Protein AF-J7FSJ1-F1 (afdb_monomer_lite)

Sequence (56 aa):
SNVYFYDLTRPKHTCVNKLQGHGYPVIGIAWNHGENLLASSDFGGTVIVWKRAKTS

Organism: Olea europaea (NCBI:txid4146)

Foldseek 3Di:
DWDWAADVVCVVCGTPDIHDDDPADWDDWDADPVNQWIWIAGPVGDIDIDGDDDDD

pLDDT: mean 94.95, std 6.27, range [60.53, 98.62]

Secondary structure (DSSP, 8-state):
-EEEEE-TT-TTS-EEEEEE--SS-EEEEEE-TTSSEEEEEETTS-EEEEEPPPP-

InterPro domains:
  IPR001680 WD40 repeat [PF00400] (14-50)
  IPR001680 WD40 repeat [PS50082] (19-56)
  IPR001680 WD40 repeat [SM00320] (12-51)
  IPR015943 WD40/YVTN repeat-like-containing domain superfamily [G3DSA:2.130.10.10] (1-56)
  IPR036322 WD40-repeat-containing domain superfamily [SSF50978] (3-51)
  IPR051350 WD repeat-containing signal transduction regulator [PTHR22838] (1-53)

Radius of gyration: 12.45 Å; chains: 1; bounding box: 33×17×32 Å

Structure (mmCIF, N/CA/C/O backbone):
data_AF-J7FSJ1-F1
#
_entry.id   AF-J7FSJ1-F1
#
loop_
_atom_site.group_PDB
_atom_site.id
_atom_site.type_symbol
_atom_site.label_atom_id
_atom_site.label_alt_id
_atom_site.label_comp_id
_atom_site.label_asym_id
_atom_site.label_entity_id
_atom_site.label_seq_id
_atom_site.pdbx_PDB_ins_code
_atom_site.Cartn_x
_atom_site.Cartn_y
_atom_site.Cartn_z
_atom_site.occupancy
_atom_site.B_iso_or_equiv
_atom_site.auth_seq_id
_atom_site.auth_comp_id
_atom_site.auth_asym_id
_atom_site.auth_atom_id
_atom_site.pdbx_PDB_model_num
ATOM 1 N N . SER A 1 1 ? 8.171 -3.641 1.740 1.00 89.06 1 SER A N 1
ATOM 2 C CA . SER A 1 1 ? 7.644 -2.376 2.302 1.00 89.06 1 SER A CA 1
ATOM 3 C C . SER A 1 1 ? 6.124 -2.454 2.389 1.00 89.06 1 SER A C 1
ATOM 5 O O . SER A 1 1 ? 5.546 -3.195 1.604 1.00 89.06 1 SER A O 1
ATOM 7 N N . ASN A 1 2 ? 5.473 -1.784 3.348 1.00 94.62 2 ASN A N 1
ATOM 8 C CA . ASN A 1 2 ? 4.032 -1.956 3.619 1.00 94.62 2 ASN A CA 1
ATOM 9 C C . ASN A 1 2 ? 3.258 -0.645 3.432 1.00 94.62 2 ASN A C 1
ATOM 11 O O . ASN A 1 2 ? 3.816 0.429 3.646 1.00 94.62 2 ASN A O 1
ATOM 15 N N . VAL A 1 3 ? 1.963 -0.754 3.126 1.00 97.00 3 VAL A N 1
ATOM 16 C CA . VAL A 1 3 ? 1.006 0.365 3.171 1.00 97.00 3 VAL A CA 1
ATOM 17 C C . VAL A 1 3 ? 0.128 0.201 4.410 1.00 97.00 3 VAL A C 1
ATOM 19 O O . VAL A 1 3 ? -0.423 -0.876 4.636 1.00 97.00 3 VAL A O 1
ATOM 22 N N . TYR A 1 4 ? 0.001 1.250 5.218 1.00 96.81 4 TYR A N 1
ATOM 23 C CA . TYR A 1 4 ? -0.781 1.229 6.455 1.00 96.81 4 TYR A CA 1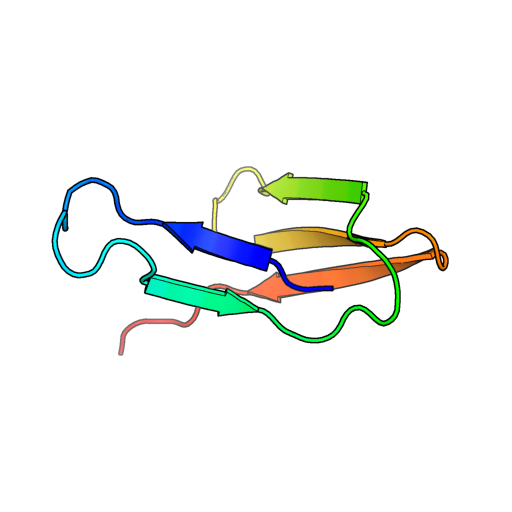
ATOM 24 C C . TYR A 1 4 ? -2.006 2.128 6.341 1.00 96.81 4 TYR A C 1
ATOM 26 O O . TYR A 1 4 ? -1.940 3.210 5.761 1.00 96.81 4 TYR A O 1
ATOM 34 N N . PHE A 1 5 ? -3.104 1.686 6.943 1.00 95.06 5 PHE A N 1
ATOM 35 C CA . PHE A 1 5 ? -4.308 2.486 7.111 1.00 95.06 5 PHE A CA 1
ATOM 36 C C . PHE A 1 5 ? -4.453 2.875 8.567 1.00 95.06 5 PHE A C 1
ATOM 38 O O . PHE A 1 5 ? -4.415 2.006 9.443 1.00 95.06 5 PHE A O 1
ATOM 45 N N . TYR A 1 6 ? -4.678 4.165 8.801 1.00 96.19 6 TYR A N 1
ATOM 46 C CA . TYR A 1 6 ? -4.913 4.702 10.129 1.00 96.19 6 TYR A CA 1
ATOM 47 C C . TYR A 1 6 ? -6.303 5.336 10.234 1.00 96.19 6 TYR A C 1
ATOM 49 O O . TYR A 1 6 ? -6.663 6.183 9.423 1.00 96.19 6 TYR A O 1
ATOM 57 N N . ASP A 1 7 ? -7.063 4.940 11.251 1.00 95.88 7 ASP A N 1
ATOM 58 C CA . ASP A 1 7 ? -8.290 5.587 11.703 1.00 95.88 7 ASP A CA 1
ATOM 59 C C . ASP A 1 7 ? -7.972 6.450 12.930 1.00 95.88 7 ASP A C 1
ATOM 61 O O . ASP A 1 7 ? -7.809 5.962 14.052 1.00 95.88 7 ASP A O 1
ATOM 65 N N . LEU A 1 8 ? -7.870 7.759 12.710 1.00 95.19 8 LEU A N 1
ATOM 66 C CA . LEU A 1 8 ? -7.537 8.722 13.761 1.00 95.19 8 LEU A CA 1
ATOM 67 C C . LEU A 1 8 ? -8.696 8.964 14.742 1.00 95.19 8 LEU A C 1
ATOM 69 O O . LEU A 1 8 ? -8.477 9.546 15.802 1.00 95.19 8 LEU A O 1
ATOM 73 N N . THR A 1 9 ? -9.905 8.473 14.444 1.00 96.75 9 THR A N 1
ATOM 74 C CA . THR A 1 9 ? -11.043 8.517 15.380 1.00 96.75 9 THR A CA 1
ATOM 75 C C . THR A 1 9 ? -10.943 7.441 16.471 1.00 96.75 9 THR A C 1
ATOM 77 O O . THR A 1 9 ? -11.670 7.495 17.464 1.00 96.75 9 THR A O 1
ATOM 80 N N . ARG A 1 10 ? -10.006 6.486 16.333 1.00 94.75 10 ARG A N 1
ATOM 81 C CA . ARG A 1 10 ? -9.757 5.378 17.273 1.00 94.75 10 ARG A CA 1
ATOM 82 C C . ARG A 1 10 ? -8.377 5.504 17.935 1.00 94.75 10 ARG A C 1
ATOM 84 O O . ARG A 1 10 ? -7.491 4.701 17.652 1.00 94.75 10 ARG A O 1
ATOM 91 N N . PRO A 1 11 ? -8.163 6.445 18.871 1.00 90.75 11 PRO A N 1
ATOM 92 C CA . PRO A 1 11 ? -6.828 6.798 19.372 1.00 90.75 11 PRO A CA 1
ATOM 93 C C . PRO A 1 11 ? -6.046 5.651 20.039 1.00 90.75 11 PRO A C 1
ATOM 95 O O . PRO A 1 11 ? -4.821 5.691 20.066 1.00 90.75 11 PRO A O 1
ATOM 98 N N . LYS A 1 12 ? -6.716 4.607 20.549 1.00 93.81 12 LYS A N 1
ATOM 99 C CA . LYS A 1 12 ? -6.052 3.410 21.109 1.00 93.81 12 LYS A CA 1
ATOM 100 C C . LYS A 1 12 ? -5.693 2.345 20.061 1.00 93.81 12 LYS A C 1
ATOM 102 O O . LYS A 1 12 ? -4.836 1.509 20.318 1.00 93.81 12 LYS A O 1
ATOM 107 N N . HIS A 1 13 ? -6.346 2.368 18.900 1.00 92.56 13 HIS A N 1
ATOM 108 C CA . HIS A 1 13 ? -6.225 1.363 17.838 1.00 92.56 13 HIS A CA 1
ATOM 109 C C . HIS A 1 13 ? -6.256 2.043 16.470 1.00 92.56 13 HIS A C 1
ATOM 111 O O . HIS A 1 13 ? -7.107 1.749 15.632 1.00 92.56 13 HIS A O 1
ATOM 117 N N . THR A 1 14 ? -5.349 2.998 16.270 1.00 96.56 14 THR A N 1
ATOM 118 C CA . THR A 1 14 ? -5.358 3.824 15.065 1.00 96.56 14 THR A CA 1
ATOM 119 C C . THR A 1 14 ? -4.995 3.0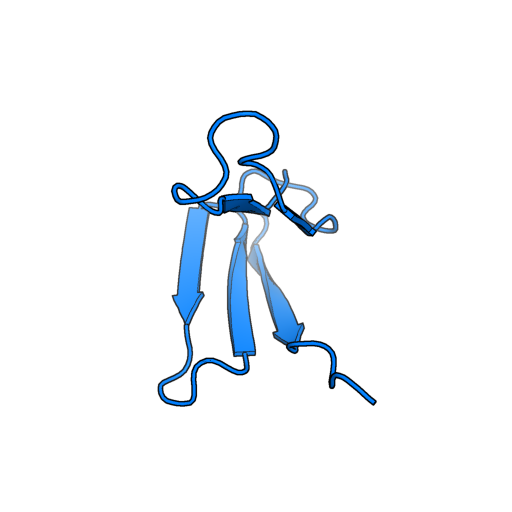14 13.833 1.00 96.56 14 THR A C 1
ATOM 121 O O . THR A 1 14 ? -5.603 3.215 12.799 1.00 96.56 14 THR A O 1
ATOM 124 N N . CYS A 1 15 ? -4.050 2.073 13.905 1.00 96.06 15 CYS A N 1
ATOM 125 C CA . CYS A 1 15 ? -3.729 1.209 12.767 1.00 96.06 15 CYS A CA 1
ATOM 126 C C . CYS A 1 15 ? -4.853 0.187 12.544 1.00 96.06 15 CYS A C 1
ATOM 128 O O . CYS A 1 15 ? -5.012 -0.741 13.336 1.00 96.06 15 CYS A O 1
ATOM 130 N N . VAL A 1 16 ? -5.617 0.351 11.465 1.00 94.81 16 VAL A N 1
ATOM 131 C CA . VAL A 1 16 ? -6.781 -0.495 11.147 1.00 94.81 16 VAL A CA 1
ATOM 132 C C . VAL A 1 16 ? -6.515 -1.480 10.015 1.00 94.81 16 VAL A C 1
ATOM 134 O O . VAL A 1 16 ? -7.287 -2.418 9.831 1.00 94.81 16 VAL A O 1
ATOM 137 N N . ASN A 1 17 ? -5.437 -1.291 9.247 1.00 94.94 17 ASN A N 1
ATOM 138 C CA . ASN A 1 17 ? -5.036 -2.248 8.221 1.00 94.94 17 ASN A CA 1
ATOM 139 C C . ASN A 1 17 ? -3.551 -2.122 7.855 1.00 94.94 17 ASN A C 1
ATOM 141 O O . ASN A 1 17 ? -2.942 -1.057 7.987 1.00 94.94 17 ASN A O 1
ATOM 145 N N . LYS A 1 18 ? -2.994 -3.214 7.333 1.00 96.00 18 LYS A N 1
ATOM 146 C CA . LYS A 1 18 ? -1.633 -3.318 6.816 1.00 96.00 18 LYS A CA 1
ATOM 147 C C . LYS A 1 18 ? -1.649 -4.155 5.541 1.00 96.00 18 LYS A 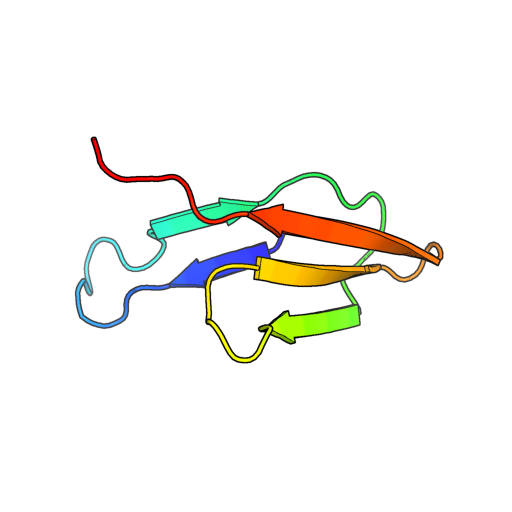C 1
ATOM 149 O O . LYS A 1 18 ? -1.867 -5.362 5.588 1.00 96.00 18 LYS A O 1
ATOM 154 N N . LEU A 1 19 ? -1.361 -3.519 4.413 1.00 97.31 19 LEU A N 1
ATOM 155 C CA . LEU A 1 19 ? -1.242 -4.182 3.120 1.00 97.31 19 LEU A CA 1
ATOM 156 C C . LEU A 1 19 ? 0.221 -4.561 2.877 1.00 97.31 19 LEU A C 1
ATOM 158 O O . LEU A 1 19 ? 1.124 -3.724 2.997 1.00 97.31 19 LEU A O 1
ATOM 162 N N . GLN A 1 20 ? 0.451 -5.837 2.570 1.00 97.62 20 GLN A N 1
ATOM 163 C CA . GLN A 1 20 ? 1.778 -6.429 2.395 1.00 97.62 20 GLN A CA 1
ATOM 164 C C . GLN A 1 20 ? 1.890 -7.042 0.999 1.00 97.62 20 GLN A C 1
ATOM 166 O O . GLN A 1 20 ? 0.965 -7.707 0.544 1.00 97.62 20 GLN A O 1
ATOM 171 N N . GLY A 1 21 ? 3.025 -6.830 0.331 1.00 96.94 21 GLY A N 1
ATOM 172 C CA . GLY A 1 21 ? 3.277 -7.399 -0.997 1.00 96.94 21 GLY A CA 1
ATOM 173 C C . GLY A 1 21 ? 4.465 -6.778 -1.730 1.00 96.94 21 GLY A C 1
ATOM 174 O O . GLY A 1 21 ? 5.149 -7.472 -2.470 1.00 96.94 21 GLY A O 1
ATOM 175 N N . HIS A 1 22 ? 4.769 -5.500 -1.486 1.00 98.38 22 HIS A N 1
ATOM 176 C CA . HIS A 1 22 ? 5.896 -4.829 -2.139 1.00 98.38 22 HIS A CA 1
ATOM 177 C C . HIS A 1 22 ? 7.255 -5.327 -1.636 1.00 98.38 22 HIS A C 1
ATOM 179 O O . HIS A 1 22 ? 7.531 -5.298 -0.428 1.00 98.38 22 HIS A O 1
ATOM 185 N N . GLY A 1 23 ? 8.123 -5.707 -2.577 1.00 98.25 23 GLY A N 1
ATOM 186 C CA . GLY A 1 23 ? 9.499 -6.142 -2.310 1.00 98.25 23 GLY A CA 1
ATOM 187 C C . GLY A 1 23 ? 10.455 -4.985 -2.008 1.00 98.25 23 GLY A C 1
ATOM 188 O O . GLY A 1 23 ? 11.416 -5.158 -1.264 1.00 98.25 23 GLY A O 1
ATOM 189 N N . TYR A 1 24 ? 10.145 -3.785 -2.501 1.00 98.31 24 TYR A N 1
ATOM 190 C CA . TYR A 1 24 ? 10.964 -2.577 -2.352 1.00 98.31 24 TYR A CA 1
ATOM 191 C C . TYR A 1 24 ? 10.208 -1.477 -1.589 1.00 98.31 24 TYR A C 1
ATOM 193 O O . TYR A 1 24 ? 9.023 -1.654 -1.290 1.00 98.31 24 TYR A O 1
ATOM 201 N N . PRO A 1 25 ? 10.855 -0.359 -1.198 1.00 98.00 25 PRO A N 1
ATOM 202 C CA . PRO A 1 25 ? 10.166 0.799 -0.628 1.00 98.00 25 PRO A CA 1
ATOM 203 C C . PRO A 1 25 ? 9.010 1.272 -1.514 1.00 98.00 25 PRO A C 1
ATOM 205 O O . PRO A 1 25 ? 9.196 1.451 -2.715 1.00 98.00 25 PRO A O 1
ATOM 208 N N . VAL A 1 26 ? 7.830 1.469 -0.917 1.00 98.31 26 VAL A N 1
ATOM 209 C CA . VAL A 1 26 ? 6.686 2.092 -1.593 1.00 98.31 26 VAL A CA 1
ATOM 210 C C . VAL A 1 26 ? 7.017 3.564 -1.819 1.00 98.31 26 VAL A C 1
ATOM 212 O O . VAL A 1 26 ? 7.426 4.249 -0.882 1.00 98.31 26 VAL A O 1
ATOM 215 N N . ILE A 1 27 ? 6.848 4.031 -3.052 1.00 98.25 27 ILE A N 1
ATOM 216 C CA . ILE A 1 27 ? 7.204 5.387 -3.494 1.00 98.25 27 ILE A CA 1
ATOM 217 C C . ILE A 1 27 ? 6.000 6.187 -4.003 1.00 98.25 27 ILE A C 1
ATOM 219 O O . ILE A 1 27 ? 6.108 7.395 -4.185 1.00 98.25 27 ILE A O 1
ATOM 223 N N . GLY A 1 28 ? 4.852 5.540 -4.220 1.00 98.00 28 GLY A N 1
ATOM 224 C CA . GLY A 1 28 ? 3.640 6.195 -4.702 1.00 98.00 28 GLY A CA 1
ATOM 225 C C . GLY A 1 28 ? 2.375 5.533 -4.174 1.00 98.00 28 GLY A C 1
ATOM 226 O O . GLY A 1 28 ? 2.334 4.316 -3.982 1.00 98.00 28 GLY A O 1
ATOM 227 N N . ILE A 1 29 ? 1.348 6.352 -3.936 1.00 98.00 29 ILE A N 1
ATOM 228 C CA . ILE A 1 29 ? 0.013 5.941 -3.487 1.00 98.00 29 ILE A CA 1
ATOM 229 C C . ILE A 1 29 ? -1.030 6.808 -4.200 1.00 98.00 29 ILE A C 1
ATOM 231 O O . ILE A 1 29 ? -0.887 8.030 -4.232 1.00 98.00 29 ILE A O 1
ATOM 235 N N . ALA A 1 30 ? -2.085 6.192 -4.739 1.00 98.19 30 ALA A N 1
ATOM 236 C CA . ALA A 1 30 ? -3.213 6.906 -5.338 1.00 98.19 30 ALA A CA 1
ATOM 237 C C . ALA A 1 30 ? -4.540 6.159 -5.142 1.00 98.19 30 ALA A C 1
ATOM 239 O O . ALA A 1 30 ? -4.639 4.960 -5.408 1.00 98.19 30 ALA A O 1
ATOM 240 N N . TRP A 1 31 ? -5.575 6.883 -4.720 1.00 97.44 31 TRP A N 1
ATOM 241 C CA . TRP A 1 31 ? -6.952 6.393 -4.718 1.00 97.44 31 TRP A CA 1
ATOM 242 C C . TRP A 1 31 ? -7.593 6.592 -6.085 1.00 97.44 31 TRP A C 1
ATOM 244 O O . TRP A 1 31 ? -7.336 7.591 -6.760 1.00 97.44 31 TRP A O 1
ATOM 254 N N . ASN A 1 32 ? -8.463 5.668 -6.488 1.00 96.94 32 ASN A N 1
ATOM 255 C CA . ASN A 1 32 ? -9.381 5.955 -7.582 1.00 96.94 32 ASN A CA 1
ATOM 256 C C . ASN A 1 32 ? -10.520 6.876 -7.104 1.00 96.94 32 ASN A C 1
ATOM 258 O O . ASN A 1 32 ? -10.811 6.956 -5.915 1.00 96.94 32 ASN A O 1
ATOM 262 N N . HIS A 1 33 ? -11.214 7.524 -8.043 1.00 96.56 33 HIS A N 1
ATOM 263 C CA . HIS A 1 33 ? -12.302 8.461 -7.727 1.00 96.56 33 HIS A CA 1
ATOM 264 C C . HIS A 1 33 ? -13.446 7.839 -6.903 1.00 96.56 33 HIS A C 1
ATOM 266 O O . HIS A 1 33 ? -14.062 8.518 -6.097 1.00 96.56 33 HIS A O 1
ATOM 272 N N . GLY A 1 34 ? -13.726 6.545 -7.096 1.00 94.69 34 GLY A N 1
ATOM 273 C CA . GLY A 1 34 ? -14.772 5.824 -6.361 1.00 94.69 34 GLY A CA 1
ATOM 274 C C . GLY A 1 34 ? -14.352 5.292 -4.986 1.00 94.69 34 GLY A C 1
ATOM 275 O O . GLY A 1 34 ? -15.136 4.573 -4.371 1.00 94.69 34 GLY A O 1
ATOM 276 N N . GLU A 1 35 ? -13.122 5.569 -4.537 1.00 91.50 35 GLU A N 1
ATOM 277 C CA . GLU A 1 35 ? -12.571 5.171 -3.227 1.00 91.50 35 GLU A CA 1
ATOM 278 C C . GLU A 1 35 ? -12.680 3.667 -2.903 1.00 91.50 35 GLU A C 1
ATOM 280 O O . GLU A 1 35 ? -12.710 3.230 -1.747 1.00 91.50 35 GLU A O 1
ATOM 285 N N . ASN A 1 36 ? -12.749 2.835 -3.938 1.00 93.44 36 ASN A N 1
ATOM 286 C CA . ASN A 1 36 ? -12.882 1.386 -3.824 1.00 93.44 36 ASN A CA 1
ATOM 287 C C . ASN A 1 36 ? -11.630 0.637 -4.298 1.00 93.44 36 ASN A C 1
ATOM 289 O O . ASN A 1 36 ? -11.526 -0.573 -4.059 1.00 93.44 36 ASN A O 1
ATOM 293 N N . LEU A 1 37 ? -10.694 1.348 -4.934 1.00 96.75 37 LEU A N 1
ATOM 294 C CA . LEU A 1 37 ? -9.388 0.858 -5.351 1.00 96.75 37 LEU A CA 1
ATOM 295 C C . LEU A 1 37 ? -8.275 1.790 -4.859 1.00 96.75 37 LEU A C 1
ATOM 297 O O . LEU A 1 37 ? -8.387 3.012 -4.951 1.00 96.75 37 LEU A O 1
ATOM 301 N N . LEU A 1 38 ? -7.173 1.191 -4.419 1.00 97.81 38 LEU A N 1
ATOM 302 C CA . LEU A 1 38 ? -5.927 1.883 -4.100 1.00 97.81 38 LEU A CA 1
ATOM 303 C C . LEU A 1 38 ? -4.817 1.326 -4.989 1.00 97.81 38 LEU A C 1
ATOM 305 O O . LEU A 1 38 ? -4.639 0.112 -5.043 1.00 97.81 38 LEU A O 1
ATOM 309 N N . ALA A 1 39 ? -4.056 2.190 -5.649 1.00 98.44 39 ALA A N 1
ATOM 310 C CA . ALA A 1 39 ? -2.820 1.813 -6.322 1.00 98.44 39 ALA A CA 1
ATOM 311 C C . ALA A 1 39 ? -1.619 2.185 -5.447 1.00 98.44 39 ALA A C 1
ATOM 313 O O . ALA A 1 39 ? -1.565 3.292 -4.903 1.00 98.44 39 ALA A O 1
ATOM 314 N N . SER A 1 40 ? -0.649 1.281 -5.339 1.00 98.62 40 SER A N 1
ATOM 315 C CA . SER A 1 40 ? 0.664 1.563 -4.755 1.00 98.62 40 SER A CA 1
ATOM 316 C C . SER A 1 40 ? 1.783 1.099 -5.681 1.00 98.62 40 SER A C 1
ATOM 318 O O . SER A 1 40 ? 1.658 0.057 -6.325 1.00 98.62 40 SER A O 1
ATOM 320 N N . SER A 1 41 ? 2.872 1.864 -5.749 1.00 98.62 41 SER A N 1
ATOM 321 C CA . SER A 1 41 ? 4.064 1.540 -6.541 1.00 98.62 41 SER A CA 1
ATOM 322 C C . SER A 1 41 ? 5.312 1.471 -5.666 1.00 98.62 41 SER A C 1
ATOM 324 O O . SER A 1 41 ? 5.428 2.214 -4.688 1.00 98.62 41 SER A O 1
ATOM 326 N N . ASP A 1 42 ? 6.253 0.591 -6.008 1.00 98.56 42 ASP A N 1
ATOM 327 C CA . ASP A 1 42 ? 7.557 0.506 -5.347 1.00 98.56 42 ASP A CA 1
ATOM 328 C C . ASP A 1 42 ? 8.737 0.862 -6.261 1.0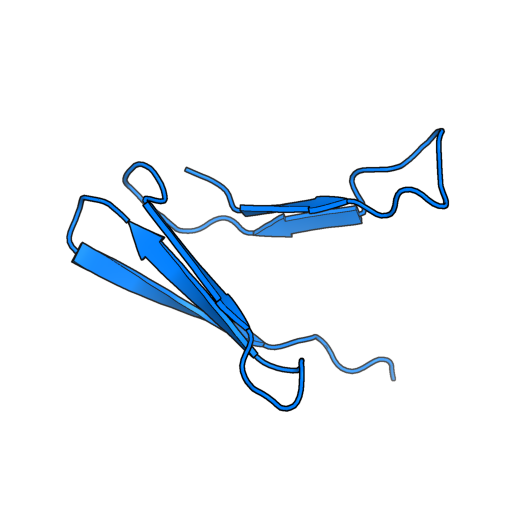0 98.56 42 ASP A C 1
ATOM 330 O O . ASP A 1 42 ? 8.611 0.967 -7.481 1.00 98.56 42 ASP A O 1
ATOM 334 N N . PHE A 1 43 ? 9.904 1.063 -5.644 1.00 98.38 43 PHE A N 1
ATOM 335 C CA . PHE A 1 43 ? 11.156 1.384 -6.340 1.00 98.38 43 PHE A CA 1
ATOM 336 C C . PHE A 1 43 ? 11.618 0.288 -7.319 1.00 98.38 43 PHE A C 1
ATOM 338 O O . PHE A 1 43 ? 12.381 0.571 -8.237 1.00 98.38 43 PHE A O 1
ATOM 345 N N . GLY A 1 44 ? 11.151 -0.954 -7.154 1.00 98.12 44 GLY A N 1
ATOM 346 C CA . GLY A 1 44 ? 11.448 -2.066 -8.060 1.00 98.12 44 GLY A CA 1
ATOM 347 C C . GLY A 1 44 ? 10.572 -2.091 -9.314 1.00 98.12 44 GLY A C 1
ATOM 348 O O . GLY A 1 44 ? 10.691 -3.019 -10.111 1.00 98.12 44 GLY A O 1
ATOM 349 N N . GLY A 1 45 ? 9.679 -1.109 -9.486 1.00 97.69 45 GLY A N 1
ATOM 350 C CA . GLY A 1 45 ? 8.767 -1.014 -10.625 1.00 97.69 45 GLY A CA 1
ATOM 3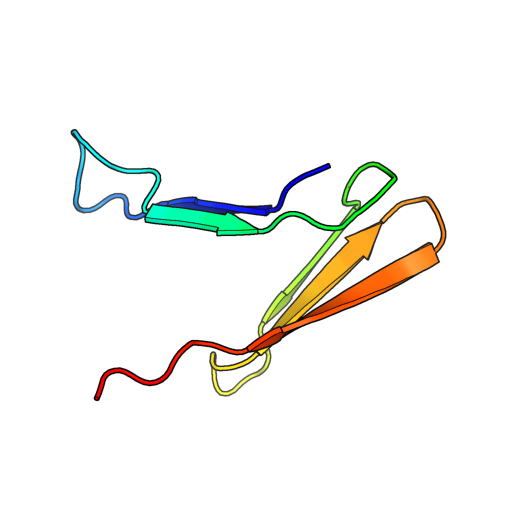51 C C . GLY A 1 45 ? 7.486 -1.837 -10.474 1.00 97.69 45 GLY A C 1
ATOM 352 O O . GLY A 1 45 ? 6.699 -1.907 -11.418 1.00 97.69 45 GLY A O 1
ATOM 353 N N . THR A 1 46 ? 7.235 -2.445 -9.309 1.00 98.38 46 THR A N 1
ATOM 354 C CA . THR A 1 46 ? 5.989 -3.185 -9.075 1.00 98.38 46 THR A CA 1
ATOM 355 C C . THR A 1 46 ? 4.865 -2.222 -8.718 1.00 98.38 46 THR A C 1
ATOM 357 O O . THR A 1 46 ? 5.019 -1.371 -7.841 1.00 98.38 46 THR A O 1
ATOM 360 N N . VAL A 1 47 ? 3.703 -2.409 -9.346 1.00 98.38 47 VAL A N 1
ATOM 361 C CA . VAL A 1 47 ? 2.452 -1.726 -8.997 1.00 98.38 47 VAL A CA 1
ATOM 362 C C . VAL A 1 47 ? 1.443 -2.759 -8.507 1.00 98.38 47 VAL A C 1
ATOM 364 O O . VAL A 1 47 ? 1.208 -3.762 -9.177 1.00 98.38 47 VAL A O 1
ATOM 367 N N . ILE A 1 48 ? 0.830 -2.511 -7.349 1.00 98.38 48 ILE A N 1
ATOM 368 C CA . ILE A 1 48 ? -0.234 -3.352 -6.789 1.00 98.38 48 ILE A CA 1
ATOM 369 C C . ILE A 1 48 ? -1.523 -2.534 -6.723 1.00 98.38 48 ILE A C 1
ATOM 371 O O . ILE A 1 48 ? -1.524 -1.396 -6.254 1.00 98.38 48 ILE A O 1
ATOM 375 N N . VAL A 1 49 ? -2.628 -3.130 -7.1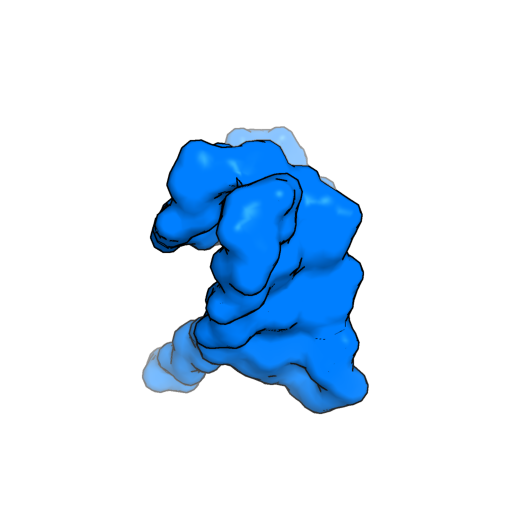80 1.00 98.25 49 VAL A N 1
ATOM 376 C CA . VAL A 1 49 ? -3.976 -2.565 -7.051 1.00 98.25 49 VAL A CA 1
ATOM 377 C C . VAL A 1 49 ? -4.739 -3.337 -5.980 1.00 98.25 49 VAL A C 1
ATOM 379 O O . VAL A 1 49 ? -4.992 -4.534 -6.111 1.00 98.25 49 VAL A O 1
ATOM 382 N N . TRP A 1 50 ? -5.132 -2.635 -4.925 1.00 97.50 50 TRP A N 1
ATOM 383 C CA . TRP A 1 50 ? -5.868 -3.170 -3.788 1.00 97.50 50 TRP A CA 1
ATOM 384 C C . TRP A 1 50 ? -7.349 -2.857 -3.935 1.00 97.50 50 TRP A C 1
ATOM 386 O O . TRP A 1 50 ? -7.717 -1.736 -4.281 1.00 97.50 50 TRP A O 1
ATOM 396 N N . LYS A 1 51 ? -8.207 -3.828 -3.628 1.00 95.12 51 LYS A N 1
ATOM 397 C CA . LYS A 1 51 ? -9.661 -3.662 -3.655 1.00 95.12 51 LYS A CA 1
ATOM 398 C C . LYS A 1 51 ? -10.217 -3.653 -2.241 1.00 95.12 51 LYS A C 1
ATOM 400 O O . LYS A 1 51 ? -9.879 -4.521 -1.437 1.00 95.12 51 LYS A O 1
ATOM 405 N N . ARG A 1 52 ? -11.117 -2.711 -1.954 1.00 91.00 52 ARG A N 1
ATOM 406 C CA . ARG A 1 52 ? -11.853 -2.686 -0.685 1.00 91.00 52 ARG A CA 1
ATOM 407 C C . ARG A 1 52 ? -12.687 -3.964 -0.534 1.00 91.00 52 ARG A C 1
ATOM 409 O O . ARG A 1 52 ? -13.442 -4.329 -1.439 1.00 91.00 52 ARG A O 1
ATOM 416 N N . ALA A 1 53 ? -12.562 -4.633 0.611 1.00 86.88 53 ALA A N 1
ATOM 417 C CA . ALA A 1 53 ? -13.413 -5.768 0.950 1.00 86.88 53 ALA A CA 1
ATOM 418 C C . ALA A 1 53 ? -14.874 -5.306 1.069 1.00 86.88 53 ALA A C 1
ATOM 420 O O . ALA A 1 53 ? -15.151 -4.244 1.628 1.00 86.88 53 ALA A O 1
ATOM 421 N N . LYS A 1 54 ? -15.810 -6.095 0.533 1.00 82.50 54 LYS A N 1
ATOM 422 C CA . LYS A 1 54 ? -17.238 -5.849 0.743 1.00 82.50 54 LYS A CA 1
ATOM 423 C C . LYS A 1 54 ? -17.593 -6.269 2.165 1.00 82.50 54 LYS A C 1
ATOM 425 O O . LYS A 1 54 ? -17.290 -7.393 2.552 1.00 82.50 54 LYS A O 1
ATOM 430 N N . THR A 1 55 ? -18.251 -5.396 2.914 1.00 74.44 55 THR A N 1
ATOM 431 C CA . THR A 1 55 ? -18.957 -5.799 4.131 1.00 74.44 55 THR A CA 1
ATOM 432 C C . THR A 1 55 ? -20.178 -6.607 3.687 1.00 74.44 55 THR A C 1
ATOM 434 O O . THR A 1 55 ? -20.983 -6.088 2.912 1.00 74.44 55 THR A O 1
ATOM 437 N N . SER A 1 56 ? -20.245 -7.888 4.060 1.00 60.53 56 SER A N 1
ATOM 438 C CA . SER A 1 56 ? -21.474 -8.691 3.937 1.00 60.53 56 SER A CA 1
ATOM 439 C C . SER A 1 56 ? -22.374 -8.454 5.139 1.00 60.53 56 SER A C 1
ATOM 441 O O . SER A 1 56 ? -21.815 -8.102 6.204 1.00 60.53 56 SER A O 1
#